Protein AF-A0A6I9N0G4-F1 (afdb_monomer_lite)

InterPro domains:
  IPR046805 Tra1, HEAT repeat ring region [PF20206] (11-156)

Radius of gyration: 20.01 Å; chains: 1; bounding box: 36×77×50 Å

pLDDT: mean 88.76, std 14.88, range [41.38, 98.31]

Organism: NCBI:txid8208

Foldseek 3Di:
DDDDPDDPPPPVVVVPDPDDLVVLLVLLQVLLVLLLPQDDLPPDPPDPSPVSNVVSLVVNLVCCDPVHPVPRDYDQLCLLVLLVCLVVVVRNSPSSNLSSLVSLLSCLVRDDPVVNCVRCVSNVNSLVSLCVGPDPSSVVSSVSNVVSVCVNVPDDD

Structure (mmCIF, N/CA/C/O backbone):
data_AF-A0A6I9N0G4-F1
#
_entry.id   AF-A0A6I9N0G4-F1
#
loop_
_atom_site.group_PDB
_atom_site.id
_atom_site.type_symbol
_atom_site.label_atom_id
_atom_site.label_alt_id
_atom_site.label_comp_id
_atom_site.label_asym_id
_atom_site.label_entity_id
_atom_site.label_seq_id
_atom_site.pdbx_PDB_ins_code
_atom_site.Cartn_x
_atom_site.Cartn_y
_atom_site.Cartn_z
_atom_site.occupancy
_atom_site.B_iso_or_equiv
_atom_site.auth_seq_id
_atom_site.auth_comp_id
_atom_site.auth_asym_id
_atom_site.auth_atom_id
_atom_site.pdbx_PDB_model_num
ATOM 1 N N . VAL A 1 1 ? -18.444 -51.083 33.383 1.00 41.38 1 VAL A N 1
ATOM 2 C CA . VAL A 1 1 ? -18.204 -50.774 31.955 1.00 41.38 1 VAL A CA 1
ATOM 3 C C . VAL A 1 1 ? -17.868 -49.294 31.835 1.00 41.38 1 VAL A C 1
ATOM 5 O O . VAL A 1 1 ? -18.696 -48.463 32.171 1.00 41.38 1 VAL A O 1
ATOM 8 N N . PHE A 1 2 ? -16.599 -49.031 31.518 1.00 42.03 2 PHE A N 1
ATOM 9 C CA . PHE A 1 2 ? -15.969 -47.833 30.946 1.00 42.03 2 PHE A CA 1
ATOM 10 C C . PHE A 1 2 ? -16.656 -46.451 31.051 1.00 42.03 2 PHE A C 1
ATOM 12 O O . PHE A 1 2 ? -17.584 -46.137 30.318 1.00 42.03 2 PHE A O 1
ATOM 19 N N . GLY A 1 3 ? -16.070 -45.605 31.910 1.00 41.59 3 GLY A N 1
ATOM 20 C CA . GLY A 1 3 ? -15.563 -44.267 31.566 1.00 41.59 3 GLY A CA 1
ATOM 21 C C . GLY A 1 3 ? -16.522 -43.247 30.951 1.00 41.59 3 GLY A C 1
ATOM 22 O O . GLY A 1 3 ? -16.535 -43.060 29.740 1.00 41.59 3 GLY A O 1
ATOM 23 N N . ARG A 1 4 ? -17.205 -42.463 31.796 1.00 48.03 4 ARG A N 1
ATOM 24 C CA . ARG A 1 4 ? -17.637 -41.109 31.418 1.00 48.03 4 ARG A CA 1
ATOM 25 C C . ARG A 1 4 ? -16.387 -40.251 31.207 1.00 48.03 4 ARG A C 1
ATOM 27 O O . ARG A 1 4 ? -15.709 -39.927 32.180 1.00 48.03 4 ARG A O 1
ATOM 34 N N . SER A 1 5 ? -16.096 -39.882 29.963 1.00 51.16 5 SER A N 1
ATOM 35 C CA . SER A 1 5 ? -15.134 -38.828 29.639 1.00 51.16 5 SER A CA 1
ATOM 36 C C . SER A 1 5 ? -15.570 -37.537 30.334 1.00 51.16 5 SER A C 1
ATOM 38 O O . SER A 1 5 ? -16.525 -36.891 29.910 1.00 51.16 5 SER A O 1
ATOM 40 N N . GLN A 1 6 ? -14.908 -37.181 31.436 1.00 47.47 6 GLN A N 1
ATOM 41 C CA . GLN A 1 6 ? -14.999 -35.837 31.991 1.00 47.47 6 GLN A CA 1
ATOM 42 C C . GLN A 1 6 ? -14.249 -34.910 31.032 1.00 47.47 6 GLN A C 1
ATOM 44 O O . GLN A 1 6 ? -13.020 -34.915 30.986 1.00 47.47 6 GLN A O 1
ATOM 49 N N . SER A 1 7 ? -14.979 -34.147 30.223 1.00 53.53 7 SER A N 1
ATOM 50 C CA . SER A 1 7 ? -14.412 -33.005 29.510 1.00 53.53 7 SER A CA 1
ATOM 51 C C . SER A 1 7 ? -13.923 -31.997 30.551 1.00 53.53 7 SER A C 1
ATOM 53 O O . SER A 1 7 ? -14.710 -31.511 31.363 1.00 53.53 7 SER A O 1
ATOM 55 N N . MET A 1 8 ? -12.616 -31.723 30.567 1.00 50.19 8 MET A N 1
ATOM 56 C CA . MET A 1 8 ? -12.024 -30.760 31.495 1.00 50.19 8 MET A CA 1
ATOM 57 C C . MET A 1 8 ? -12.661 -29.367 31.301 1.00 50.19 8 MET A C 1
ATOM 59 O O . MET A 1 8 ? -12.615 -28.858 30.180 1.00 50.19 8 MET A O 1
ATOM 63 N N . PRO A 1 9 ? -13.175 -28.693 32.352 1.00 47.34 9 PRO A N 1
ATOM 64 C CA . PRO A 1 9 ? -13.860 -27.392 32.242 1.00 47.34 9 PRO A CA 1
ATOM 65 C C . PRO A 1 9 ? -12.977 -26.187 31.847 1.00 47.34 9 PRO A C 1
ATOM 67 O O . PRO A 1 9 ? -13.382 -25.042 32.028 1.00 47.34 9 PRO A O 1
ATOM 70 N N . GLY A 1 10 ? -11.756 -26.413 31.355 1.00 51.94 10 GLY A N 1
ATOM 71 C CA . GLY A 1 10 ? -10.775 -25.361 31.058 1.00 51.94 10 GLY A CA 1
ATOM 72 C C . GLY A 1 10 ? -10.430 -25.189 29.578 1.00 51.94 10 GLY A C 1
ATOM 73 O O . GLY A 1 10 ? -9.797 -24.200 29.215 1.00 51.94 10 GLY A O 1
ATOM 74 N N . THR A 1 11 ? -10.811 -26.130 28.709 1.00 49.53 11 THR A N 1
ATOM 75 C CA . THR A 1 11 ? -10.404 -26.090 27.292 1.00 49.53 11 THR A CA 1
ATOM 76 C C . TH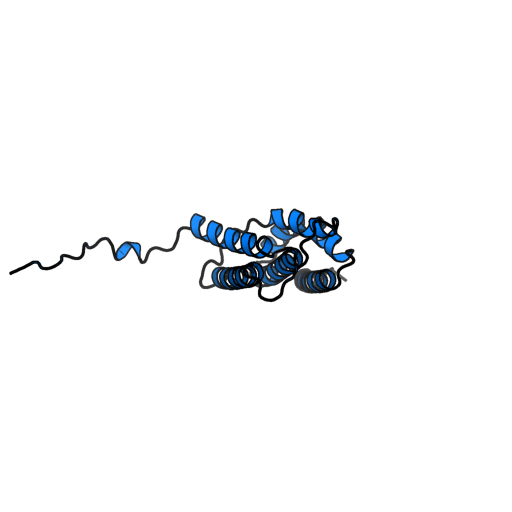R A 1 11 ? -11.346 -25.230 26.443 1.00 49.53 11 THR A C 1
ATOM 78 O O . THR A 1 11 ? -10.892 -24.557 25.522 1.00 49.53 11 THR A O 1
ATOM 81 N N . GLU A 1 12 ? -12.635 -25.159 26.790 1.00 46.94 12 GLU A N 1
ATOM 82 C CA . GLU A 1 12 ? -13.618 -24.330 26.071 1.00 46.94 12 GLU A CA 1
ATOM 83 C C . GLU A 1 12 ? -13.439 -22.824 26.332 1.00 46.94 12 GLU A C 1
ATOM 85 O O . GLU A 1 12 ? -13.665 -22.005 25.444 1.00 46.94 12 GLU A O 1
ATOM 90 N N . THR A 1 13 ? -12.944 -22.437 27.512 1.00 50.69 13 THR A N 1
ATOM 91 C CA . THR A 1 13 ? -12.696 -21.031 27.888 1.00 50.69 13 THR A CA 1
ATOM 92 C C . THR A 1 13 ? -11.481 -20.410 27.194 1.00 50.69 13 THR A C 1
ATOM 94 O O . THR A 1 13 ? -11.344 -19.188 27.177 1.00 50.69 13 THR A O 1
ATOM 97 N N . LEU A 1 14 ? -10.587 -21.222 26.619 1.00 52.91 14 LEU A N 1
ATOM 98 C CA . LEU A 1 14 ? -9.466 -20.739 25.803 1.00 52.91 14 LEU A CA 1
ATOM 99 C C . LEU A 1 14 ? -9.888 -20.434 24.359 1.00 52.91 14 LEU A C 1
ATOM 101 O O . LEU A 1 14 ? -9.293 -19.560 23.736 1.00 52.91 14 LEU A O 1
ATOM 105 N N . LEU A 1 15 ? -10.932 -21.096 23.848 1.00 55.69 15 LEU A N 1
ATOM 106 C CA . LEU A 1 15 ? -11.423 -20.923 22.474 1.00 55.69 15 LEU A CA 1
ATOM 107 C C . LEU A 1 15 ? -12.181 -19.603 22.260 1.00 55.69 15 LEU A C 1
ATOM 109 O O . LEU A 1 15 ? -12.377 -19.187 21.122 1.00 55.69 15 LEU A O 1
ATOM 113 N N . THR A 1 16 ? -12.595 -18.933 23.338 1.00 64.25 16 THR A N 1
ATOM 114 C CA . THR A 1 16 ? -13.367 -17.680 23.295 1.00 64.25 16 THR A CA 1
ATOM 115 C C . THR A 1 16 ? -12.533 -16.434 23.585 1.00 64.25 16 THR A C 1
ATOM 117 O O . THR A 1 16 ? -13.045 -15.317 23.481 1.00 64.25 16 THR A O 1
ATOM 120 N N . LYS A 1 17 ? -11.249 -16.585 23.939 1.00 72.75 17 LYS A N 1
ATOM 121 C CA . LYS A 1 17 ? -10.380 -15.435 24.203 1.00 72.75 17 LYS A CA 1
ATOM 122 C C . LYS A 1 17 ? -9.990 -14.747 22.890 1.00 72.75 17 LYS A C 1
ATOM 124 O O . LYS A 1 17 ? -9.540 -15.425 21.966 1.00 72.75 17 LYS A O 1
ATOM 129 N N . PRO A 1 18 ? -10.108 -13.408 22.803 1.00 80.38 18 PRO A N 1
ATOM 130 C CA . PRO A 1 18 ? -9.577 -12.661 21.674 1.00 80.38 18 PRO A CA 1
ATOM 131 C C . PRO A 1 18 ? -8.085 -12.947 21.495 1.00 80.38 18 PRO A C 1
ATOM 133 O O . PRO A 1 18 ? -7.341 -13.020 22.475 1.00 80.38 18 PRO A O 1
ATOM 136 N N . VAL A 1 19 ? -7.648 -13.081 20.243 1.00 88.50 19 VAL A N 1
ATOM 137 C CA . VAL A 1 19 ? -6.226 -13.208 19.909 1.00 88.50 19 VAL A CA 1
ATOM 138 C C . VAL A 1 19 ? -5.483 -11.974 20.422 1.00 88.50 19 VA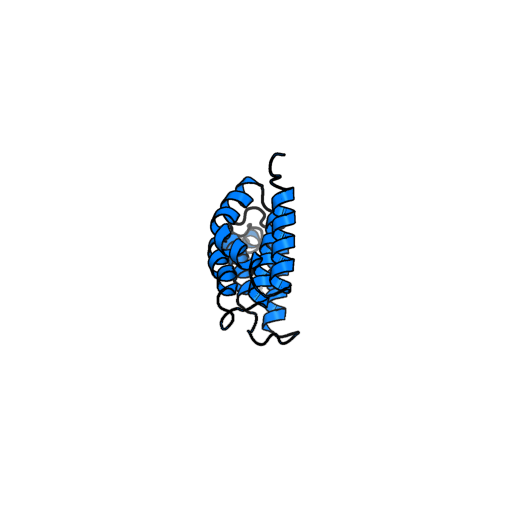L A C 1
ATOM 140 O O . VAL A 1 19 ? -5.924 -10.844 20.213 1.00 88.50 19 VAL A O 1
ATOM 143 N N . GLU A 1 20 ? -4.352 -12.184 21.096 1.00 91.88 20 GLU A N 1
ATOM 144 C CA . GLU A 1 20 ? -3.561 -11.080 21.639 1.00 91.88 20 GLU A CA 1
ATOM 145 C C . GLU A 1 20 ? -3.056 -10.151 20.529 1.00 91.88 20 GLU A C 1
ATOM 147 O O . GLU A 1 20 ? -2.633 -10.601 19.459 1.00 91.88 20 GLU A O 1
ATOM 152 N N . LYS A 1 21 ? -3.028 -8.845 20.818 1.00 91.75 21 LYS A N 1
ATOM 153 C CA . LYS A 1 21 ? -2.663 -7.804 19.848 1.00 91.75 21 LYS A CA 1
ATOM 154 C C . LYS A 1 21 ? -1.306 -8.053 19.175 1.00 91.75 21 LYS A C 1
ATOM 156 O O . LYS A 1 21 ? -1.178 -7.902 17.965 1.00 91.75 21 LYS A O 1
ATOM 161 N N . GLN A 1 22 ? -0.301 -8.492 19.931 1.00 94.94 22 GLN A N 1
ATOM 162 C CA . GLN A 1 22 ? 1.022 -8.783 19.373 1.00 94.94 22 GLN A CA 1
ATOM 163 C C . GLN A 1 22 ? 0.960 -9.844 18.262 1.00 94.94 22 GLN A C 1
ATOM 165 O O . GLN A 1 22 ? 1.662 -9.729 17.254 1.00 94.94 22 GLN A O 1
ATOM 170 N N . HIS A 1 23 ? 0.102 -10.855 18.406 1.00 95.00 23 HIS A N 1
ATOM 171 C CA . HIS A 1 23 ? -0.074 -11.890 17.392 1.00 95.00 23 HIS A CA 1
ATOM 172 C C . HIS A 1 23 ? -0.820 -11.344 16.174 1.00 95.00 23 HIS A C 1
ATOM 174 O O . HIS A 1 23 ? -0.396 -11.594 15.047 1.00 95.00 23 HIS A O 1
ATOM 180 N N . THR A 1 24 ? -1.873 -10.544 16.375 1.00 95.75 24 THR A N 1
ATOM 181 C CA . THR A 1 24 ? -2.615 -9.935 15.260 1.00 95.75 24 THR A CA 1
ATOM 182 C C . THR A 1 24 ? -1.730 -8.998 14.439 1.00 95.75 24 THR A C 1
ATOM 184 O O . THR A 1 24 ? -1.703 -9.095 13.212 1.00 95.75 24 THR A O 1
ATOM 187 N N . ASP A 1 25 ? -0.931 -8.158 15.104 1.00 96.44 25 ASP A N 1
ATOM 188 C CA . ASP A 1 25 ? 0.028 -7.255 14.460 1.00 96.44 25 ASP A CA 1
ATOM 189 C C . ASP A 1 25 ? 1.063 -8.051 13.659 1.00 96.44 25 ASP A C 1
ATOM 191 O O . ASP A 1 25 ? 1.365 -7.731 12.506 1.00 96.44 25 ASP A O 1
ATOM 195 N N . THR A 1 26 ? 1.582 -9.130 14.252 1.00 97.00 26 THR A N 1
ATOM 196 C CA . THR A 1 26 ? 2.547 -10.022 13.600 1.00 97.00 26 THR A CA 1
ATOM 197 C C . THR A 1 26 ? 1.966 -10.638 12.332 1.00 97.00 26 THR A C 1
ATOM 199 O O . THR A 1 26 ? 2.602 -10.572 11.279 1.00 97.00 26 THR A O 1
ATOM 202 N N . VAL A 1 27 ? 0.747 -11.179 12.397 1.00 97.50 27 VAL A N 1
ATOM 203 C CA . VAL A 1 27 ? 0.086 -11.818 11.251 1.00 97.50 27 VAL A CA 1
ATOM 204 C C . VAL A 1 27 ? -0.145 -10.817 10.123 1.00 97.50 27 VAL A C 1
ATOM 206 O O . VAL A 1 27 ? 0.214 -11.101 8.981 1.00 97.50 27 VAL A O 1
ATOM 209 N N . VAL A 1 28 ? -0.690 -9.632 10.417 1.00 97.38 28 VAL A N 1
ATOM 210 C CA . VAL A 1 28 ? -0.967 -8.616 9.388 1.00 97.38 28 VAL A CA 1
ATOM 211 C C . VAL A 1 28 ? 0.323 -8.165 8.702 1.00 97.38 28 VAL A C 1
ATOM 213 O O . VAL A 1 28 ? 0.397 -8.157 7.473 1.00 97.38 28 VAL A O 1
ATOM 216 N N . ASN A 1 29 ? 1.369 -7.855 9.472 1.00 97.88 29 ASN A N 1
ATOM 217 C CA . ASN A 1 29 ? 2.653 -7.440 8.903 1.00 97.88 29 ASN A CA 1
ATOM 218 C C . ASN A 1 29 ? 3.333 -8.561 8.109 1.00 97.88 29 ASN A C 1
ATOM 220 O O . ASN A 1 29 ? 3.960 -8.292 7.083 1.00 97.88 29 ASN A O 1
ATOM 224 N N . PHE A 1 30 ? 3.194 -9.814 8.546 1.00 97.56 30 PHE A N 1
ATOM 225 C CA . PHE A 1 30 ? 3.718 -10.961 7.815 1.00 97.56 30 PHE A CA 1
ATOM 226 C C . PHE A 1 30 ? 2.996 -11.153 6.480 1.00 97.56 30 PHE A C 1
ATOM 228 O O . PHE A 1 30 ? 3.654 -11.283 5.451 1.00 97.56 30 PHE A O 1
ATOM 235 N N . LEU A 1 31 ? 1.660 -11.079 6.464 1.00 98.25 31 LEU A N 1
ATOM 236 C CA . LEU A 1 31 ? 0.867 -11.159 5.234 1.00 98.25 31 LEU A CA 1
ATOM 237 C C . LEU A 1 31 ? 1.273 -10.075 4.230 1.00 98.25 31 LEU A C 1
ATOM 239 O O . LEU A 1 31 ? 1.497 -10.383 3.062 1.00 98.25 31 LEU A O 1
ATOM 243 N N . ILE A 1 32 ? 1.429 -8.830 4.689 1.00 97.75 32 ILE A N 1
ATOM 244 C CA . ILE A 1 32 ? 1.888 -7.710 3.855 1.00 97.75 32 ILE A CA 1
ATOM 245 C C . ILE A 1 32 ? 3.286 -7.991 3.286 1.00 97.75 32 ILE A C 1
ATOM 247 O O . ILE A 1 32 ? 3.525 -7.815 2.093 1.00 97.75 32 ILE A O 1
ATOM 251 N N . ARG A 1 33 ? 4.218 -8.452 4.124 1.00 96.56 33 ARG A N 1
ATOM 252 C CA . ARG A 1 33 ? 5.604 -8.686 3.710 1.00 96.56 33 ARG A CA 1
ATOM 253 C C . ARG A 1 33 ? 5.725 -9.819 2.697 1.00 96.56 33 ARG A C 1
ATOM 255 O O . ARG A 1 33 ? 6.398 -9.652 1.686 1.00 96.56 33 ARG A O 1
ATOM 262 N N . ILE A 1 34 ? 5.052 -10.939 2.950 1.00 96.75 34 ILE A N 1
ATOM 263 C CA . ILE A 1 34 ? 5.037 -12.093 2.048 1.00 96.75 34 ILE A CA 1
ATOM 264 C C . ILE A 1 34 ? 4.398 -11.708 0.717 1.00 96.75 34 ILE A C 1
ATOM 266 O O . ILE A 1 34 ? 4.995 -11.975 -0.323 1.00 96.75 34 ILE A O 1
ATOM 270 N N . ALA A 1 35 ? 3.269 -10.988 0.729 1.00 96.94 35 ALA A N 1
ATOM 271 C CA . ALA A 1 35 ? 2.604 -10.540 -0.495 1.00 96.94 35 ALA A CA 1
ATOM 272 C C . ALA A 1 35 ? 3.548 -9.811 -1.468 1.00 96.94 35 ALA A C 1
ATOM 274 O O . ALA A 1 35 ? 3.440 -9.995 -2.679 1.00 96.94 35 ALA A O 1
ATOM 275 N N . CYS A 1 36 ? 4.502 -9.040 -0.949 1.00 95.38 36 CYS A N 1
ATOM 276 C CA . CYS A 1 36 ? 5.436 -8.247 -1.747 1.00 95.38 36 CYS A CA 1
ATOM 277 C C . CYS A 1 36 ? 6.829 -8.874 -1.921 1.00 95.38 36 CYS A C 1
ATOM 279 O O . CYS A 1 36 ? 7.739 -8.177 -2.365 1.00 95.38 36 CYS A O 1
ATOM 281 N N . GLN A 1 37 ? 7.055 -10.123 -1.508 1.00 93.06 37 GLN A N 1
ATOM 282 C CA . GLN A 1 37 ? 8.387 -10.751 -1.579 1.00 93.06 37 GLN A CA 1
ATOM 283 C C . GLN A 1 37 ? 8.388 -12.105 -2.285 1.00 93.06 37 GLN A C 1
ATOM 285 O O . GLN A 1 37 ? 9.444 -12.538 -2.732 1.00 93.06 37 GLN A O 1
ATOM 290 N N . VAL A 1 38 ? 7.231 -12.757 -2.423 1.00 92.06 38 VAL A N 1
ATOM 291 C CA . VAL A 1 38 ? 7.151 -14.127 -2.956 1.00 92.06 38 VAL A CA 1
ATOM 292 C C . VAL A 1 38 ? 6.980 -14.232 -4.466 1.00 92.06 38 VAL A C 1
ATOM 294 O O . VAL A 1 38 ? 7.060 -15.341 -4.981 1.00 92.06 38 VAL A O 1
ATOM 297 N N . ASN A 1 39 ? 6.719 -13.138 -5.194 1.00 87.62 39 ASN A N 1
ATOM 298 C CA . ASN A 1 39 ? 6.656 -13.247 -6.652 1.00 87.62 39 ASN A CA 1
ATOM 299 C C . ASN A 1 39 ? 8.046 -13.540 -7.213 1.00 87.62 39 ASN A C 1
ATOM 301 O O . ASN A 1 39 ? 8.999 -12.818 -6.916 1.00 87.62 39 ASN A O 1
ATOM 305 N N . ASP A 1 40 ? 8.130 -14.529 -8.093 1.00 80.31 40 ASP A N 1
ATOM 306 C CA . ASP A 1 40 ? 9.337 -14.806 -8.861 1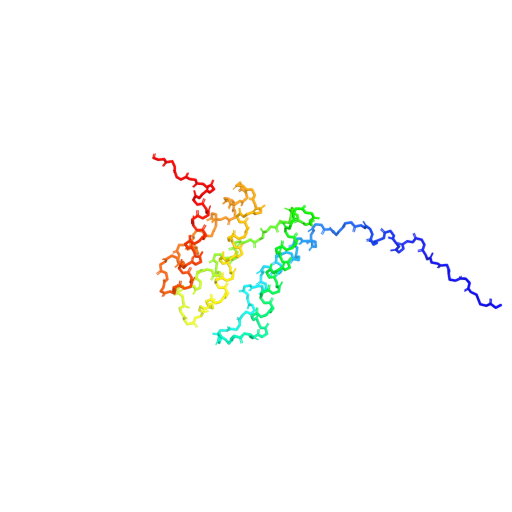.00 80.31 40 ASP A CA 1
ATOM 307 C C . ASP A 1 40 ? 9.589 -13.707 -9.905 1.00 80.31 40 ASP A C 1
ATOM 309 O O . ASP A 1 40 ? 8.660 -13.123 -10.470 1.00 80.31 40 ASP A O 1
ATOM 313 N N . SER A 1 41 ? 10.859 -13.437 -10.206 1.00 73.75 41 SER A N 1
ATOM 314 C CA . SER A 1 41 ? 11.266 -12.417 -11.189 1.00 73.75 41 SER A CA 1
ATOM 315 C C . SER A 1 41 ? 10.910 -12.784 -12.638 1.00 73.75 41 SER A C 1
ATOM 317 O O . SER A 1 41 ? 11.016 -11.952 -13.536 1.00 73.75 41 SER A O 1
ATOM 319 N N . THR A 1 42 ? 10.495 -14.028 -12.883 1.00 71.44 42 THR A N 1
ATOM 320 C CA . THR A 1 42 ? 10.260 -14.599 -14.217 1.00 71.44 42 THR A CA 1
ATOM 321 C C . THR A 1 42 ? 8.907 -14.215 -14.829 1.00 71.44 42 THR A C 1
ATOM 323 O O . THR A 1 42 ? 8.668 -14.538 -15.988 1.00 71.44 42 THR A O 1
ATOM 326 N N . ASN A 1 43 ? 8.037 -13.496 -14.098 1.00 68.31 43 ASN A N 1
ATOM 327 C CA . ASN A 1 43 ? 6.710 -13.039 -14.555 1.00 68.31 43 ASN A CA 1
ATOM 328 C C . ASN A 1 43 ? 5.849 -14.149 -15.202 1.00 68.31 43 ASN A C 1
ATOM 330 O O . ASN A 1 43 ? 5.070 -13.885 -16.121 1.00 68.31 43 ASN A O 1
ATOM 334 N N . VAL A 1 44 ? 5.983 -15.392 -14.730 1.00 78.44 44 VAL A N 1
ATOM 335 C CA . VAL A 1 44 ? 5.158 -16.515 -15.189 1.00 78.44 44 VAL A CA 1
ATOM 336 C C . VAL A 1 44 ? 3.767 -16.387 -14.576 1.00 78.44 44 VAL A C 1
ATOM 338 O O . VAL A 1 44 ? 3.620 -16.419 -13.355 1.00 78.44 44 VAL A O 1
ATOM 341 N N . ALA A 1 45 ? 2.754 -16.243 -15.429 1.00 81.06 45 ALA A N 1
ATOM 342 C CA . ALA A 1 45 ? 1.365 -16.173 -14.993 1.00 81.06 45 ALA A CA 1
ATOM 343 C C . ALA A 1 45 ? 0.952 -17.468 -14.280 1.00 81.06 45 ALA A C 1
ATOM 345 O O . ALA A 1 45 ? 1.203 -18.566 -14.780 1.00 81.06 45 ALA A O 1
ATOM 346 N N . GLY A 1 46 ? 0.302 -17.335 -13.124 1.00 84.19 46 GLY A N 1
ATOM 347 C CA . GLY A 1 46 ? -0.154 -18.480 -12.334 1.00 84.19 46 GLY A CA 1
ATOM 348 C C . GLY A 1 46 ? 0.966 -19.203 -11.587 1.00 84.19 46 GLY A C 1
ATOM 349 O O . GLY A 1 46 ? 0.770 -20.339 -11.154 1.00 84.19 46 GLY A O 1
ATOM 350 N N . SER A 1 47 ? 2.132 -18.569 -11.421 1.00 90.25 47 SER A N 1
ATOM 351 C CA . SER A 1 47 ? 3.196 -19.134 -10.595 1.00 90.25 47 SER A CA 1
ATOM 352 C C . SER A 1 47 ? 2.722 -19.334 -9.146 1.00 90.25 47 SER A C 1
ATOM 354 O O . SER A 1 47 ? 1.866 -18.586 -8.653 1.00 90.25 47 SER A O 1
ATOM 356 N N . PRO A 1 48 ? 3.292 -20.310 -8.415 1.00 91.44 48 PRO A N 1
ATOM 357 C CA . PRO A 1 48 ? 3.001 -20.485 -6.994 1.00 91.44 48 PRO A CA 1
ATOM 358 C C . PRO A 1 48 ? 3.220 -19.200 -6.182 1.00 91.44 48 PRO A C 1
ATOM 360 O O . PRO A 1 48 ? 2.422 -18.892 -5.295 1.00 91.44 48 PRO A O 1
ATOM 363 N N . GLY A 1 49 ? 4.251 -18.419 -6.528 1.00 92.44 49 GLY A N 1
ATOM 364 C CA . GLY A 1 49 ? 4.527 -17.113 -5.934 1.00 92.44 49 GLY A CA 1
ATOM 365 C C . GLY A 1 49 ? 3.405 -16.098 -6.170 1.00 92.44 49 GLY A C 1
ATOM 366 O O . GLY A 1 49 ? 2.944 -15.462 -5.223 1.00 92.44 49 GLY A O 1
ATOM 367 N N . GLU A 1 50 ? 2.891 -15.987 -7.399 1.00 92.00 50 GLU A N 1
ATOM 368 C CA . GLU A 1 50 ? 1.778 -15.080 -7.712 1.00 92.00 50 GLU A CA 1
ATOM 369 C C . GLU A 1 50 ? 0.502 -15.458 -6.947 1.00 92.00 50 GLU A C 1
ATOM 371 O O . GLU A 1 50 ? -0.155 -14.605 -6.341 1.00 92.00 50 GLU A O 1
ATOM 376 N N . LEU A 1 51 ? 0.155 -16.748 -6.932 1.00 94.25 51 LEU A N 1
ATOM 377 C CA . LEU A 1 51 ? -1.027 -17.249 -6.229 1.00 94.25 51 LEU A CA 1
ATOM 378 C C . LEU A 1 51 ? -0.930 -17.000 -4.719 1.00 94.25 51 LEU A C 1
ATOM 380 O O . LEU A 1 51 ? -1.899 -16.545 -4.101 1.00 94.25 51 LEU A O 1
ATOM 384 N N . LEU A 1 52 ? 0.246 -17.239 -4.130 1.00 95.94 52 LEU A N 1
ATOM 385 C CA . LEU A 1 52 ? 0.504 -16.961 -2.721 1.00 95.94 52 LEU A CA 1
ATOM 386 C C . LEU A 1 52 ? 0.427 -15.459 -2.423 1.00 95.94 52 LEU A C 1
ATOM 388 O O . LEU A 1 52 ? -0.236 -15.067 -1.463 1.00 95.94 52 LEU A O 1
ATOM 392 N N . SER A 1 53 ? 1.028 -14.618 -3.269 1.00 96.56 53 SER A N 1
ATOM 393 C CA . SER A 1 53 ? 0.967 -13.158 -3.150 1.00 96.56 53 SER A CA 1
ATOM 394 C C . SER A 1 53 ? -0.485 -12.667 -3.103 1.00 96.56 53 SER A C 1
ATOM 396 O O . SER A 1 53 ? -0.893 -12.010 -2.139 1.00 96.56 53 SER A O 1
ATOM 398 N N . ARG A 1 54 ? -1.314 -13.090 -4.069 1.00 96.19 54 ARG A N 1
ATOM 399 C CA . ARG A 1 54 ? -2.751 -12.763 -4.121 1.00 96.19 54 ARG A CA 1
ATOM 400 C C . ARG A 1 54 ? -3.502 -13.252 -2.884 1.00 96.19 54 ARG A C 1
ATOM 402 O O . ARG A 1 54 ? -4.341 -12.526 -2.341 1.00 96.19 54 ARG A O 1
ATOM 409 N N . ARG A 1 55 ? -3.201 -14.464 -2.407 1.00 97.94 55 ARG A N 1
ATOM 410 C CA . ARG A 1 55 ? -3.821 -15.014 -1.195 1.00 97.94 55 ARG A CA 1
ATOM 411 C C . ARG A 1 55 ? -3.463 -14.191 0.041 1.00 97.94 55 ARG A C 1
ATOM 413 O O . ARG A 1 55 ? -4.359 -13.881 0.825 1.00 97.94 55 ARG A O 1
ATOM 420 N N . CYS A 1 56 ? -2.202 -13.792 0.194 1.00 98.25 56 CYS A N 1
ATOM 421 C CA . CYS A 1 56 ? -1.754 -12.937 1.292 1.00 98.25 56 CYS A CA 1
ATOM 422 C C . CYS A 1 56 ? -2.453 -11.572 1.278 1.00 98.25 56 CYS A C 1
ATOM 424 O O . CYS A 1 56 ? -2.922 -11.130 2.326 1.00 98.25 56 CYS A O 1
ATOM 426 N N . VAL A 1 57 ? -2.619 -10.951 0.104 1.00 98.06 57 VAL A N 1
ATOM 427 C CA . VAL A 1 57 ? -3.389 -9.702 -0.037 1.00 98.06 57 VAL A CA 1
ATOM 428 C C . VAL A 1 57 ? -4.842 -9.898 0.401 1.00 98.06 57 VAL A C 1
ATOM 430 O O . VAL A 1 57 ? -5.360 -9.102 1.181 1.00 98.06 57 VAL A O 1
ATOM 433 N N . SER A 1 58 ? -5.507 -10.967 -0.048 1.00 98.19 58 SER A N 1
ATOM 434 C CA . SER A 1 58 ? -6.900 -11.254 0.330 1.00 98.19 58 SER A CA 1
ATOM 435 C C . SER A 1 58 ? -7.070 -11.455 1.839 1.00 98.19 58 SER A C 1
ATOM 437 O O . SER A 1 58 ? -8.036 -10.961 2.427 1.00 98.19 58 SER A O 1
ATOM 439 N N . LEU A 1 59 ? -6.142 -12.176 2.472 1.00 98.25 59 LEU A N 1
ATOM 440 C CA . LEU A 1 59 ? -6.160 -12.413 3.914 1.00 98.25 59 LEU A CA 1
ATOM 441 C C . LEU A 1 59 ? -5.875 -11.126 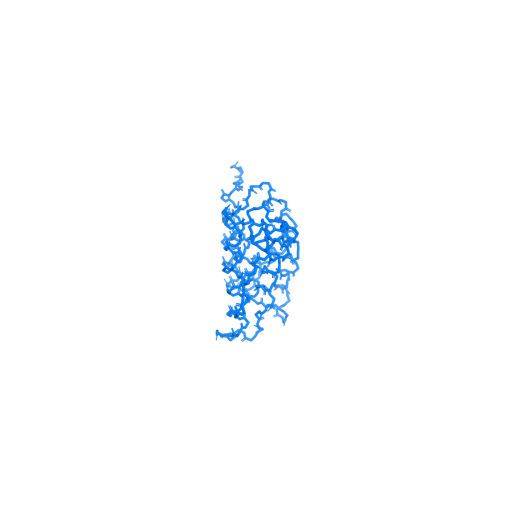4.691 1.00 98.25 59 LEU A C 1
ATOM 443 O O . LEU A 1 59 ? -6.581 -10.840 5.650 1.00 98.25 59 LEU A O 1
ATOM 447 N N . MET A 1 60 ? -4.915 -10.312 4.243 1.00 97.81 60 MET A N 1
ATOM 448 C CA . MET A 1 60 ? -4.627 -9.011 4.849 1.00 97.81 60 MET A CA 1
ATOM 449 C C . MET A 1 60 ? -5.846 -8.081 4.772 1.00 97.81 60 MET A C 1
ATOM 451 O O . MET A 1 60 ? -6.222 -7.498 5.786 1.00 97.81 60 MET A O 1
ATOM 455 N N . LYS A 1 61 ? -6.507 -7.979 3.608 1.00 97.31 61 LYS A N 1
ATOM 456 C CA . LYS A 1 61 ? -7.735 -7.174 3.457 1.00 97.31 61 LYS A CA 1
ATOM 457 C C . LYS A 1 61 ? -8.829 -7.649 4.419 1.00 97.31 61 LYS A C 1
ATOM 459 O O . LYS A 1 61 ? -9.508 -6.826 5.019 1.00 97.31 61 LYS A O 1
ATOM 464 N N . SER A 1 62 ? -8.960 -8.966 4.602 1.00 97.25 62 SER A N 1
ATOM 465 C CA . SER A 1 62 ? -9.930 -9.567 5.530 1.00 97.25 62 SER A CA 1
ATOM 466 C C . SER A 1 62 ? -9.591 -9.285 6.995 1.00 97.25 62 SER A C 1
ATOM 468 O O . SER A 1 62 ? -10.486 -8.973 7.775 1.00 97.25 62 SER A O 1
ATOM 470 N N . ALA A 1 63 ? -8.308 -9.367 7.357 1.00 96.38 63 ALA A N 1
ATOM 471 C CA . ALA A 1 63 ? -7.807 -9.109 8.703 1.00 96.38 63 ALA A CA 1
ATOM 472 C C . ALA A 1 63 ? -7.983 -7.641 9.121 1.00 96.38 63 ALA A C 1
ATOM 474 O O . ALA A 1 63 ? -8.278 -7.365 10.278 1.00 96.38 63 ALA A O 1
ATOM 475 N N . LEU A 1 64 ? -7.858 -6.710 8.173 1.00 95.88 64 LEU A N 1
ATOM 476 C CA . LEU A 1 64 ? -8.010 -5.270 8.401 1.00 95.88 64 LEU A CA 1
ATOM 477 C C . LEU A 1 64 ? -9.457 -4.767 8.286 1.00 95.88 64 LEU A C 1
ATOM 479 O O . LEU A 1 64 ? -9.684 -3.557 8.306 1.00 95.88 64 LEU A O 1
ATOM 483 N N . ARG A 1 65 ? -10.449 -5.660 8.170 1.00 93.81 65 ARG A N 1
ATOM 484 C CA . ARG A 1 65 ? -11.856 -5.246 8.222 1.00 93.81 65 ARG A CA 1
ATOM 485 C C . ARG A 1 65 ? -12.225 -4.710 9.617 1.00 93.81 65 ARG A C 1
ATOM 487 O O . ARG A 1 65 ? -11.639 -5.153 10.609 1.00 93.81 65 ARG A O 1
ATOM 494 N N . PRO A 1 66 ? -13.227 -3.812 9.717 1.00 91.19 66 PRO A N 1
ATOM 495 C CA . PRO A 1 66 ? -13.668 -3.240 10.992 1.00 91.19 66 PRO A CA 1
ATOM 496 C C . PRO A 1 66 ? -14.085 -4.268 12.054 1.00 91.19 66 PRO A C 1
ATOM 498 O O . PRO A 1 66 ? -13.941 -4.002 13.242 1.00 91.19 66 PRO A O 1
ATOM 501 N N . ASP A 1 67 ? -14.581 -5.432 11.631 1.00 90.62 67 ASP A N 1
ATOM 502 C CA . ASP A 1 67 ? -15.049 -6.530 12.485 1.00 90.62 67 ASP A CA 1
ATOM 503 C C . ASP A 1 67 ? -13.942 -7.507 12.921 1.00 90.62 67 ASP A C 1
ATOM 505 O O . ASP A 1 67 ? -14.200 -8.386 13.737 1.00 90.62 67 ASP A O 1
ATOM 509 N N . MET A 1 68 ? -12.720 -7.368 12.392 1.00 92.25 68 MET A N 1
ATOM 510 C CA . MET A 1 68 ? -11.612 -8.301 12.629 1.00 92.25 68 MET A CA 1
ATOM 511 C C . MET A 1 68 ? -10.515 -7.670 13.498 1.00 92.25 68 MET A C 1
ATOM 513 O O . MET A 1 68 ? -10.621 -7.679 14.723 1.00 92.25 68 MET A O 1
ATOM 517 N N . TRP A 1 69 ? -9.457 -7.112 12.896 1.00 93.62 69 TRP A N 1
ATOM 518 C CA . TRP A 1 69 ? -8.328 -6.489 13.601 1.00 93.62 69 TRP A CA 1
ATOM 519 C C . TRP A 1 69 ? -8.076 -5.052 13.110 1.00 93.62 69 TRP A C 1
ATOM 521 O O . TRP A 1 69 ? -6.989 -4.740 12.618 1.00 93.62 69 TRP A O 1
ATOM 531 N N . PRO A 1 70 ? -9.041 -4.125 13.276 1.00 87.25 70 PRO A N 1
ATOM 532 C CA . PRO A 1 70 ? -8.931 -2.756 12.755 1.00 87.25 70 PRO A CA 1
ATOM 533 C C . PRO A 1 70 ? -7.841 -1.912 13.430 1.00 87.25 70 PRO A C 1
ATOM 535 O O . PRO A 1 70 ? -7.485 -0.847 12.937 1.00 87.25 70 PRO A O 1
ATOM 538 N N . ARG A 1 71 ? -7.324 -2.359 14.582 1.00 88.00 71 ARG A N 1
ATOM 539 C CA . ARG A 1 71 ? -6.292 -1.668 15.378 1.00 88.00 71 ARG A CA 1
ATOM 540 C C . ARG A 1 71 ? -4.913 -2.323 15.265 1.00 88.00 71 ARG A C 1
ATOM 542 O O . ARG A 1 71 ? -4.073 -2.108 16.150 1.00 88.00 71 ARG A O 1
ATOM 549 N N . ALA A 1 72 ? -4.719 -3.148 14.234 1.00 93.44 72 ALA A N 1
ATOM 550 C CA . ALA A 1 72 ? -3.436 -3.769 13.961 1.00 93.44 72 ALA A CA 1
ATOM 551 C C . ALA A 1 72 ? -2.380 -2.694 13.667 1.00 93.44 72 ALA A C 1
ATOM 553 O O . ALA A 1 72 ? -2.603 -1.793 12.856 1.00 93.44 72 ALA A O 1
ATOM 554 N N . GLU A 1 73 ? -1.234 -2.771 14.335 1.00 95.25 73 GLU A N 1
ATOM 555 C CA . GLU A 1 73 ? -0.145 -1.816 14.154 1.00 95.25 73 GLU A CA 1
ATOM 556 C C . GLU A 1 73 ? 0.689 -2.172 12.919 1.00 95.25 73 GLU A C 1
ATOM 558 O O . GLU A 1 73 ? 1.284 -3.249 12.830 1.00 95.25 73 GLU A O 1
ATOM 563 N N . LEU A 1 74 ? 0.741 -1.265 11.941 1.00 96.62 74 LEU A N 1
ATOM 564 C CA . LEU A 1 74 ? 1.398 -1.511 10.660 1.00 96.62 74 LEU A CA 1
ATOM 565 C C . LEU A 1 74 ? 2.845 -1.006 10.656 1.00 96.62 74 LEU A C 1
ATOM 567 O O . LEU A 1 74 ? 3.131 0.148 10.963 1.00 96.62 74 LEU A O 1
ATOM 571 N N . LYS A 1 75 ? 3.773 -1.853 10.211 1.00 95.81 75 LYS A N 1
ATOM 572 C CA . LYS A 1 75 ? 5.197 -1.532 10.052 1.00 95.81 75 LYS A CA 1
ATOM 573 C C . LYS A 1 75 ? 5.520 -1.390 8.572 1.00 95.81 75 LYS A C 1
ATOM 575 O O . LYS A 1 75 ? 6.013 -2.319 7.937 1.00 95.81 75 LYS A O 1
ATOM 580 N N . LE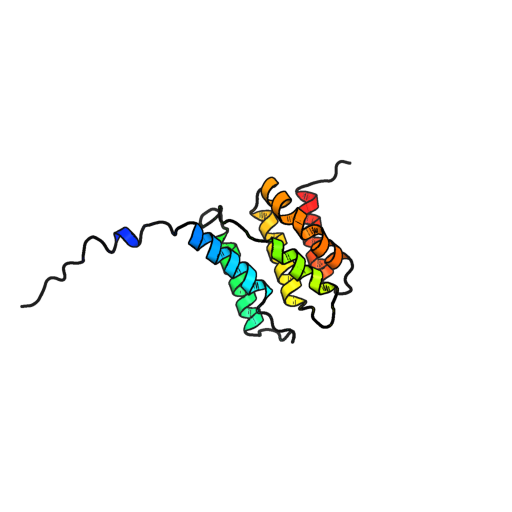U A 1 76 ? 5.222 -0.218 8.015 1.00 96.00 76 LEU A N 1
ATOM 581 C CA . LEU A 1 76 ? 5.261 0.014 6.565 1.00 96.00 76 LEU A CA 1
ATOM 582 C C . LEU A 1 76 ? 6.556 0.646 6.057 1.00 96.00 76 LEU A C 1
ATOM 584 O O . LEU A 1 76 ? 6.762 0.675 4.854 1.00 96.00 76 LEU A O 1
ATOM 588 N N . GLN A 1 77 ? 7.459 1.107 6.925 1.00 95.75 77 GLN A N 1
ATOM 589 C CA . GLN A 1 77 ? 8.666 1.840 6.509 1.00 95.75 77 GLN A CA 1
ATOM 590 C C . GLN A 1 77 ? 9.524 1.087 5.474 1.00 95.75 77 GLN A C 1
ATOM 592 O O . GLN A 1 77 ? 10.140 1.700 4.609 1.00 95.75 77 GLN A O 1
ATOM 597 N N . TRP A 1 78 ? 9.538 -0.249 5.515 1.00 95.69 78 TRP A N 1
ATOM 598 C CA . TRP A 1 78 ? 10.283 -1.062 4.551 1.00 95.69 78 TRP A CA 1
ATOM 599 C C . TRP A 1 78 ? 9.742 -0.964 3.112 1.00 95.69 78 TRP A C 1
ATOM 601 O O . TRP A 1 78 ? 10.484 -1.286 2.182 1.00 95.69 78 TRP A O 1
ATOM 611 N N . PHE A 1 79 ? 8.496 -0.510 2.907 1.00 96.94 79 PHE A N 1
ATOM 612 C CA . PHE A 1 79 ? 7.946 -0.266 1.570 1.00 96.94 79 PHE A CA 1
ATOM 613 C C . PHE A 1 79 ? 8.786 0.738 0.796 1.00 96.94 79 PHE A C 1
ATOM 615 O O . PHE A 1 79 ? 8.945 0.560 -0.403 1.00 96.94 79 PHE A O 1
ATOM 622 N N . ASP A 1 80 ? 9.365 1.744 1.456 1.00 97.06 80 ASP A N 1
ATOM 623 C CA . ASP A 1 80 ? 10.214 2.726 0.779 1.00 97.06 80 ASP A CA 1
ATOM 624 C C . ASP A 1 80 ? 11.366 2.019 0.051 1.00 97.06 80 ASP A C 1
ATOM 626 O O . ASP A 1 80 ? 11.559 2.197 -1.149 1.00 97.06 80 ASP A O 1
ATOM 630 N N . LYS A 1 81 ? 12.024 1.077 0.740 1.00 95.88 81 LYS A N 1
ATOM 631 C CA . LYS A 1 81 ? 13.080 0.238 0.162 1.00 95.88 81 LYS A CA 1
ATOM 632 C C . LYS A 1 81 ? 12.571 -0.642 -0.981 1.00 95.88 81 LYS A C 1
ATOM 634 O O . LYS A 1 81 ? 13.284 -0.793 -1.966 1.00 95.88 81 LYS A O 1
ATOM 639 N N . LEU A 1 82 ? 11.375 -1.228 -0.860 1.00 96.19 82 LEU A N 1
ATOM 640 C CA . LEU A 1 82 ? 10.762 -2.009 -1.943 1.00 96.19 82 LEU A CA 1
ATOM 641 C C . LEU A 1 82 ? 10.539 -1.137 -3.184 1.00 96.19 82 LEU A C 1
ATOM 643 O O . LEU A 1 82 ? 10.947 -1.517 -4.277 1.00 96.19 82 LEU A O 1
ATOM 647 N N . LEU A 1 83 ? 9.906 0.022 -3.020 1.00 97.00 83 LEU A N 1
ATOM 648 C CA . LEU A 1 83 ? 9.568 0.921 -4.119 1.00 97.00 83 LEU A CA 1
ATOM 649 C C . LEU A 1 83 ? 10.828 1.489 -4.785 1.00 97.00 83 LEU A C 1
ATOM 651 O O . LEU A 1 83 ? 10.899 1.544 -6.008 1.00 97.00 83 LEU A O 1
ATOM 655 N N . MET A 1 84 ? 11.860 1.805 -3.999 1.00 96.62 84 MET A N 1
ATOM 656 C CA . MET A 1 84 ? 13.162 2.255 -4.505 1.00 96.62 84 MET A CA 1
ATOM 657 C C . MET A 1 84 ? 13.854 1.238 -5.422 1.00 96.62 84 MET A C 1
ATOM 659 O O . MET A 1 84 ? 14.666 1.632 -6.255 1.00 96.62 84 MET A O 1
ATOM 663 N N . THR A 1 85 ? 13.521 -0.058 -5.345 1.00 95.19 85 THR A N 1
ATOM 664 C CA . THR A 1 85 ? 14.094 -1.058 -6.270 1.00 95.19 85 THR A CA 1
ATOM 665 C C . THR A 1 85 ? 13.745 -0.791 -7.733 1.00 95.19 85 THR A C 1
ATOM 667 O O . THR A 1 85 ? 14.447 -1.279 -8.613 1.00 95.19 85 THR A O 1
ATOM 670 N N . VAL A 1 86 ? 12.717 0.022 -8.010 1.00 94.50 86 VAL A N 1
ATOM 671 C CA . VAL A 1 86 ? 12.348 0.429 -9.371 1.00 94.50 86 VAL A CA 1
ATOM 672 C C . VAL A 1 86 ? 13.481 1.160 -10.107 1.00 94.50 86 VAL A C 1
ATOM 674 O O . VAL A 1 86 ? 13.548 1.097 -11.332 1.00 94.50 86 VAL A O 1
ATOM 677 N N . GLU A 1 87 ? 14.401 1.801 -9.375 1.00 93.12 87 GLU A N 1
ATOM 678 C CA . GLU A 1 87 ? 15.584 2.473 -9.931 1.00 93.12 87 GLU A CA 1
ATOM 679 C C . GLU A 1 87 ? 16.692 1.492 -10.351 1.00 93.12 87 GLU A C 1
ATOM 681 O O . GLU A 1 87 ? 17.671 1.891 -10.977 1.00 93.12 87 GLU A O 1
ATOM 686 N N . GLN A 1 88 ? 16.551 0.200 -10.034 1.00 90.50 88 GLN A N 1
ATOM 687 C CA . GLN A 1 88 ? 17.506 -0.855 -10.378 1.00 90.50 88 GLN A CA 1
ATOM 688 C C . GLN A 1 88 ? 16.848 -1.908 -11.286 1.00 90.50 88 GLN A C 1
ATOM 690 O O . GLN A 1 88 ? 16.476 -2.981 -10.810 1.00 90.50 88 GLN A O 1
ATOM 695 N N . PRO A 1 89 ? 16.732 -1.665 -12.608 1.00 78.94 89 PRO A N 1
ATOM 696 C CA . PRO A 1 89 ? 15.965 -2.522 -13.517 1.00 78.94 89 PRO A CA 1
ATOM 697 C C . PRO A 1 89 ? 16.353 -4.007 -13.499 1.00 78.94 89 PRO A C 1
ATOM 699 O O . PRO A 1 89 ? 15.491 -4.860 -13.669 1.00 78.94 89 PRO A O 1
ATOM 702 N N . ALA A 1 90 ? 17.629 -4.327 -13.260 1.00 82.19 90 ALA A N 1
ATOM 703 C CA . ALA A 1 90 ? 18.119 -5.706 -13.204 1.00 82.19 90 ALA A CA 1
ATOM 704 C C . ALA A 1 90 ? 17.678 -6.476 -11.941 1.00 82.19 90 ALA A C 1
ATOM 706 O O . ALA A 1 90 ? 17.634 -7.703 -11.958 1.00 82.19 90 ALA A O 1
ATOM 707 N N . ALA A 1 91 ? 17.355 -5.769 -10.854 1.00 79.12 91 ALA A N 1
ATOM 708 C CA . ALA A 1 91 ? 16.926 -6.344 -9.577 1.00 79.12 91 ALA A CA 1
ATOM 709 C C . ALA A 1 91 ? 15.440 -6.072 -9.266 1.00 79.12 91 ALA A C 1
ATOM 711 O O . ALA A 1 91 ? 14.889 -6.632 -8.316 1.00 79.12 91 ALA A O 1
ATOM 712 N N . ALA A 1 92 ? 14.787 -5.213 -10.052 1.00 88.56 92 ALA A N 1
ATOM 713 C CA . ALA A 1 92 ? 13.414 -4.787 -9.836 1.00 88.56 92 ALA A CA 1
ATOM 714 C C . ALA A 1 92 ? 12.424 -5.925 -10.110 1.00 88.56 92 ALA A C 1
ATOM 716 O O . ALA A 1 92 ? 12.214 -6.346 -11.249 1.00 88.56 92 ALA A O 1
ATOM 717 N N . ASN A 1 93 ? 11.722 -6.366 -9.068 1.00 92.88 93 ASN A N 1
ATOM 718 C CA . ASN A 1 93 ? 10.565 -7.233 -9.234 1.00 92.88 93 ASN A CA 1
ATOM 719 C C . ASN A 1 93 ? 9.302 -6.376 -9.384 1.00 92.88 93 ASN A C 1
ATOM 721 O O . ASN A 1 93 ? 8.695 -5.942 -8.403 1.00 92.88 93 ASN A O 1
ATOM 725 N N . ILE A 1 94 ? 8.909 -6.132 -10.635 1.00 93.56 94 ILE A N 1
ATOM 726 C CA . ILE A 1 94 ? 7.769 -5.268 -10.970 1.00 93.56 94 ILE A CA 1
ATOM 727 C C . ILE A 1 94 ? 6.463 -5.773 -10.344 1.00 93.56 94 ILE A C 1
ATOM 729 O O . ILE A 1 94 ? 5.653 -4.960 -9.904 1.00 93.56 94 ILE A O 1
ATOM 733 N N . SER A 1 95 ? 6.266 -7.095 -10.263 1.00 93.62 95 SER A N 1
ATOM 734 C CA . SER A 1 95 ? 5.072 -7.678 -9.639 1.00 93.62 95 SER A CA 1
ATOM 735 C C . SER A 1 95 ? 4.987 -7.290 -8.161 1.00 93.62 95 SER A C 1
ATOM 737 O O . SER A 1 95 ? 3.984 -6.735 -7.720 1.00 93.62 95 SER A O 1
ATOM 739 N N . ASN A 1 96 ? 6.086 -7.458 -7.420 1.00 95.56 96 ASN A N 1
ATOM 740 C CA . ASN A 1 96 ? 6.165 -7.082 -6.008 1.00 95.56 96 ASN A CA 1
ATOM 741 C C . ASN A 1 96 ? 5.945 -5.578 -5.779 1.00 95.56 96 ASN A C 1
ATOM 743 O O . ASN A 1 96 ? 5.236 -5.204 -4.845 1.00 95.56 96 ASN A O 1
ATOM 747 N N . ILE A 1 97 ? 6.503 -4.715 -6.637 1.00 96.25 97 ILE A N 1
ATOM 748 C CA . ILE A 1 97 ? 6.294 -3.258 -6.564 1.00 96.25 97 ILE A CA 1
ATOM 749 C C . ILE A 1 97 ? 4.813 -2.918 -6.782 1.00 96.25 97 ILE A C 1
ATOM 751 O O . ILE A 1 97 ? 4.228 -2.174 -5.994 1.00 96.25 97 ILE A O 1
ATOM 755 N N . CYS A 1 98 ? 4.183 -3.485 -7.817 1.00 96.00 98 CYS A N 1
ATOM 756 C CA . CYS A 1 98 ? 2.763 -3.270 -8.097 1.00 96.00 98 CYS A CA 1
ATOM 757 C C . CYS A 1 98 ? 1.868 -3.763 -6.951 1.00 96.00 98 CYS A C 1
ATOM 759 O O . CYS A 1 98 ? 0.968 -3.030 -6.544 1.00 96.00 98 CYS A O 1
ATOM 761 N N . THR A 1 99 ? 2.139 -4.946 -6.390 1.00 97.12 99 THR A N 1
ATOM 762 C CA . THR A 1 99 ? 1.427 -5.452 -5.206 1.00 97.12 99 THR A CA 1
ATOM 763 C C . THR A 1 99 ? 1.585 -4.502 -4.025 1.00 97.12 99 THR A C 1
ATOM 765 O O . THR A 1 99 ? 0.612 -4.201 -3.334 1.00 97.12 99 THR A O 1
ATOM 768 N N . GLY A 1 100 ? 2.791 -3.968 -3.815 1.00 97.75 100 GLY A N 1
ATOM 769 C CA . GLY A 1 100 ? 3.038 -2.990 -2.766 1.00 97.75 100 GLY A CA 1
ATOM 770 C C . GLY A 1 100 ? 2.188 -1.724 -2.934 1.00 97.75 100 GLY A C 1
ATOM 771 O O . GLY A 1 100 ? 1.509 -1.297 -2.000 1.00 97.75 100 GLY A O 1
ATOM 772 N N . LEU A 1 101 ? 2.154 -1.156 -4.139 1.00 98.19 101 LEU A N 1
ATOM 773 C CA . LEU A 1 101 ? 1.321 0.010 -4.445 1.00 98.19 101 LEU A CA 1
ATOM 774 C C . LEU A 1 101 ? -0.183 -0.285 -4.291 1.00 98.19 101 LEU A C 1
ATOM 776 O O . LEU A 1 101 ? -0.920 0.567 -3.797 1.00 98.19 101 LEU A O 1
ATOM 780 N N . GLU A 1 102 ? -0.647 -1.488 -4.647 1.00 97.62 102 GLU A N 1
ATOM 781 C CA . GLU A 1 102 ? -2.040 -1.903 -4.426 1.00 97.62 102 GLU A CA 1
ATOM 782 C C . GLU A 1 102 ? -2.384 -1.975 -2.930 1.00 97.62 102 GLU A C 1
ATOM 784 O O . GLU A 1 102 ? -3.437 -1.486 -2.511 1.00 97.62 102 GLU A O 1
ATOM 789 N N . ILE A 1 103 ? -1.492 -2.543 -2.111 1.00 98.19 103 ILE A N 1
ATOM 790 C CA . ILE A 1 103 ? -1.667 -2.586 -0.656 1.00 98.19 103 ILE A CA 1
ATOM 791 C C . ILE A 1 103 ? -1.740 -1.165 -0.099 1.00 98.19 103 ILE A C 1
ATOM 793 O O . ILE A 1 103 ? -2.663 -0.869 0.655 1.00 98.19 103 ILE A O 1
ATOM 797 N N . LEU A 1 104 ? -0.840 -0.266 -0.505 1.00 98.31 104 LEU A N 1
ATOM 798 C CA . LEU A 1 104 ? -0.885 1.137 -0.082 1.00 98.31 104 LEU A CA 1
ATOM 799 C C . LEU A 1 104 ? -2.214 1.802 -0.475 1.00 98.31 104 LEU A C 1
ATOM 801 O O . LEU A 1 104 ? -2.831 2.448 0.367 1.00 98.31 104 LEU A O 1
ATOM 805 N N . CYS A 1 105 ? -2.713 1.577 -1.696 1.00 98.12 105 CYS A N 1
ATOM 806 C CA . CYS A 1 105 ? -4.029 2.058 -2.135 1.00 98.12 105 CYS A CA 1
ATOM 807 C C . CYS A 1 105 ? -5.164 1.553 -1.239 1.00 98.12 105 CYS A C 1
ATOM 809 O O . CYS A 1 105 ? -6.066 2.316 -0.900 1.00 98.12 105 CYS A O 1
ATOM 811 N N . PHE A 1 106 ? -5.133 0.274 -0.859 1.00 97.69 106 PHE A N 1
ATOM 812 C CA . PHE A 1 106 ? -6.116 -0.294 0.060 1.00 97.69 106 PHE A CA 1
ATOM 813 C C . PHE A 1 106 ? -6.008 0.327 1.456 1.00 97.69 106 PHE A C 1
ATOM 815 O O . PHE A 1 106 ? -7.029 0.660 2.055 1.00 97.69 106 PHE A O 1
ATOM 822 N N . LEU A 1 107 ? -4.794 0.540 1.963 1.00 97.06 107 LEU A N 1
ATOM 823 C CA . LEU A 1 107 ? -4.574 1.127 3.284 1.00 97.06 107 LEU A CA 1
ATOM 824 C C . LEU A 1 107 ? -5.156 2.540 3.410 1.00 97.06 107 LEU A C 1
ATOM 826 O O . LEU A 1 107 ? -5.678 2.876 4.469 1.00 97.06 107 LEU A O 1
ATOM 830 N N . LEU A 1 108 ? -5.187 3.321 2.327 1.00 96.94 108 LEU A N 1
ATOM 831 C CA . LEU A 1 108 ? -5.887 4.614 2.294 1.00 96.94 108 LEU A CA 1
ATOM 832 C C . LEU A 1 108 ? -7.397 4.509 2.560 1.00 96.94 108 LEU A C 1
ATOM 834 O O . LEU A 1 108 ? -8.011 5.495 2.945 1.00 96.94 108 LEU A O 1
ATOM 838 N N . THR A 1 109 ? -8.003 3.339 2.338 1.00 95.56 109 THR A N 1
ATOM 839 C CA . THR A 1 109 ? -9.442 3.113 2.561 1.00 95.56 109 THR A CA 1
ATOM 840 C C . THR A 1 109 ? -9.774 2.643 3.976 1.00 95.56 109 THR A C 1
ATOM 842 O O . THR A 1 109 ? -10.932 2.718 4.376 1.00 95.56 109 THR A O 1
ATOM 845 N N . VAL A 1 110 ? -8.780 2.159 4.730 1.00 95.25 110 VAL A N 1
ATOM 846 C CA . VAL A 1 110 ? -8.979 1.614 6.085 1.00 95.25 110 VAL A CA 1
ATOM 847 C C . VAL A 1 110 ? -8.330 2.457 7.182 1.00 95.25 110 VAL A C 1
ATOM 849 O O . VAL A 1 110 ? -8.784 2.425 8.323 1.00 95.25 110 VAL A O 1
ATOM 852 N N . LEU A 1 111 ? -7.275 3.211 6.865 1.00 94.88 111 LEU A N 1
ATOM 853 C CA . LEU A 1 111 ? -6.573 4.055 7.826 1.00 94.88 111 LEU A CA 1
ATOM 854 C C . LEU A 1 111 ? -7.231 5.431 7.948 1.00 94.88 111 LEU A C 1
ATOM 856 O O . LEU A 1 111 ? -7.710 6.007 6.977 1.00 94.88 111 LEU A O 1
ATOM 860 N N . GLN A 1 112 ? -7.181 5.998 9.152 1.00 94.38 112 GLN A N 1
ATOM 861 C CA . GLN A 1 112 ? -7.560 7.391 9.378 1.00 94.38 112 GLN A CA 1
ATOM 862 C C . GLN A 1 112 ? -6.474 8.346 8.871 1.00 94.38 112 GLN A C 1
ATOM 864 O O . GLN A 1 112 ? -5.289 8.005 8.878 1.00 94.38 112 GLN A O 1
ATOM 869 N N . SER A 1 113 ? -6.855 9.575 8.516 1.00 95.56 113 SER A N 1
ATOM 870 C CA . SER A 1 113 ? -5.948 10.582 7.949 1.00 95.56 113 SER A CA 1
ATOM 871 C C . SER A 1 113 ? -4.633 10.780 8.731 1.00 95.56 113 SER A C 1
ATOM 873 O O . SER A 1 113 ? -3.577 10.770 8.097 1.00 95.56 113 SER A O 1
ATOM 875 N N . PRO A 1 114 ? -4.615 10.864 10.080 1.00 95.38 114 PRO A N 1
ATOM 876 C CA . PRO A 1 114 ? -3.356 10.991 10.823 1.00 95.38 114 PRO A CA 1
ATOM 877 C C . PRO A 1 114 ? -2.420 9.785 10.644 1.00 95.38 114 PRO A C 1
ATOM 879 O O . PRO A 1 114 ? -1.211 9.955 10.491 1.00 95.38 114 PRO A O 1
ATOM 882 N N . ALA A 1 115 ? -2.974 8.568 10.611 1.00 95.25 115 ALA A N 1
ATOM 883 C CA . ALA A 1 115 ? -2.207 7.343 10.397 1.00 95.25 115 ALA A CA 1
ATOM 884 C C . ALA A 1 115 ? -1.688 7.247 8.956 1.00 95.25 115 ALA A C 1
ATOM 886 O O . ALA A 1 115 ? -0.550 6.828 8.745 1.00 95.25 115 ALA A O 1
ATOM 887 N N . ILE A 1 116 ? -2.482 7.691 7.972 1.00 96.56 116 ILE A N 1
ATOM 888 C CA . ILE A 1 116 ? -2.030 7.798 6.579 1.00 96.56 116 ILE A CA 1
ATOM 889 C C . ILE A 1 116 ? -0.801 8.707 6.510 1.00 96.56 116 ILE A C 1
ATOM 891 O O . ILE A 1 116 ? 0.233 8.279 6.009 1.00 96.56 116 ILE A O 1
ATOM 895 N N . LEU A 1 117 ? -0.859 9.921 7.066 1.00 95.31 117 LEU A N 1
ATOM 896 C CA . LEU A 1 117 ? 0.279 10.848 7.037 1.00 95.31 117 LEU A CA 1
ATOM 897 C C . LEU A 1 117 ? 1.523 10.271 7.724 1.00 95.31 117 LEU A C 1
ATOM 899 O O . LEU A 1 117 ? 2.621 10.347 7.168 1.00 95.31 117 LEU A O 1
ATOM 903 N N . ALA A 1 118 ? 1.355 9.659 8.901 1.00 96.56 118 ALA A N 1
ATOM 904 C CA . ALA A 1 118 ? 2.453 9.053 9.650 1.0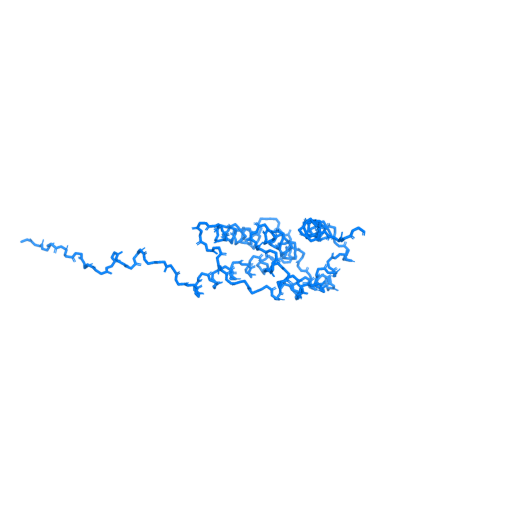0 96.56 118 ALA A CA 1
ATOM 905 C C . ALA A 1 118 ? 3.148 7.927 8.866 1.00 96.56 118 ALA A C 1
ATOM 907 O O . ALA A 1 118 ? 4.375 7.833 8.876 1.00 96.56 118 ALA A O 1
ATOM 908 N N . HIS A 1 119 ? 2.378 7.098 8.156 1.00 97.12 119 HIS A N 1
ATOM 909 C CA . HIS A 1 119 ? 2.922 5.988 7.381 1.00 97.12 119 HIS A CA 1
ATOM 910 C C . HIS A 1 119 ? 3.424 6.378 5.994 1.00 97.12 119 HIS A C 1
ATOM 912 O O . HIS A 1 119 ? 4.395 5.785 5.543 1.00 97.12 119 HIS A O 1
ATOM 918 N N . PHE A 1 120 ? 2.797 7.340 5.315 1.00 96.88 120 PHE A N 1
ATOM 919 C CA . PHE A 1 120 ? 3.134 7.698 3.934 1.00 96.88 120 PHE A CA 1
ATOM 920 C C . PHE A 1 120 ? 4.272 8.712 3.836 1.00 96.88 120 PHE A C 1
ATOM 922 O O . PHE A 1 120 ? 4.999 8.700 2.844 1.00 96.88 120 PHE A O 1
ATOM 929 N N . LYS A 1 121 ? 4.484 9.552 4.857 1.00 95.69 121 LYS A N 1
ATOM 930 C CA . LYS A 1 121 ? 5.601 10.509 4.868 1.00 95.69 121 LYS A CA 1
ATOM 931 C C . LYS A 1 121 ? 6.973 9.818 4.724 1.00 95.69 121 LYS A C 1
ATOM 933 O O . LYS A 1 121 ? 7.741 10.245 3.868 1.00 95.69 121 LYS A O 1
ATOM 938 N N . PRO A 1 122 ? 7.278 8.714 5.435 1.00 97.12 122 PRO A N 1
ATOM 939 C CA . PRO A 1 122 ? 8.510 7.951 5.211 1.00 97.12 122 PRO A CA 1
ATOM 940 C C . PRO A 1 122 ? 8.627 7.274 3.836 1.00 97.12 122 PRO A C 1
ATOM 942 O O . PRO A 1 122 ? 9.719 6.846 3.488 1.00 97.12 122 PRO A O 1
ATOM 945 N N . LEU A 1 123 ? 7.531 7.142 3.077 1.00 98.00 123 LEU A N 1
ATOM 946 C CA . LEU A 1 123 ? 7.494 6.446 1.780 1.00 98.00 123 LEU A CA 1
ATOM 947 C C . LEU A 1 123 ? 7.638 7.391 0.582 1.00 98.00 123 LEU A C 1
ATOM 949 O O . LEU A 1 123 ? 7.598 6.944 -0.564 1.00 98.00 123 LEU A O 1
ATOM 953 N N . GLN A 1 124 ? 7.748 8.700 0.828 1.00 96.25 124 GLN A N 1
ATOM 954 C CA . GLN A 1 124 ? 7.739 9.724 -0.219 1.00 96.25 124 GLN A CA 1
ATOM 955 C C . GLN A 1 124 ? 8.808 9.480 -1.284 1.00 96.25 124 GLN A C 1
ATOM 957 O O . GLN A 1 124 ? 8.532 9.647 -2.470 1.00 96.25 124 GLN A O 1
ATOM 962 N N . ARG A 1 125 ? 10.004 9.045 -0.875 1.00 97.19 125 ARG A N 1
ATOM 963 C CA . ARG A 1 125 ? 11.119 8.797 -1.792 1.00 97.19 125 ARG A CA 1
ATOM 964 C C . ARG A 1 125 ? 10.817 7.619 -2.725 1.00 97.19 125 ARG A C 1
ATOM 966 O O . ARG A 1 125 ? 10.926 7.759 -3.940 1.00 97.19 125 ARG A O 1
ATOM 973 N N . GLY A 1 126 ? 10.370 6.496 -2.170 1.00 97.12 126 GLY A N 1
ATOM 974 C CA . GLY A 1 126 ? 9.919 5.311 -2.896 1.00 97.12 126 GLY A CA 1
ATOM 975 C C . GLY A 1 126 ? 8.790 5.605 -3.881 1.00 97.12 126 GLY A C 1
ATOM 976 O O . GLY A 1 126 ? 8.857 5.217 -5.049 1.00 97.12 126 GLY A O 1
ATOM 977 N N . ILE A 1 127 ? 7.764 6.326 -3.422 1.00 97.69 127 ILE A N 1
ATOM 978 C CA . ILE A 1 127 ? 6.624 6.730 -4.255 1.00 97.69 127 ILE A CA 1
ATOM 979 C C . ILE A 1 127 ? 7.098 7.627 -5.406 1.00 97.69 127 ILE A C 1
ATOM 981 O O . ILE A 1 127 ? 6.711 7.387 -6.548 1.00 97.69 127 ILE A O 1
ATOM 985 N N . ALA A 1 128 ? 7.971 8.602 -5.135 1.00 97.06 128 ALA A N 1
ATOM 986 C CA . ALA A 1 128 ? 8.496 9.508 -6.153 1.00 97.06 128 ALA A CA 1
ATOM 987 C C . ALA A 1 128 ? 9.273 8.770 -7.255 1.00 97.06 128 ALA A C 1
ATOM 989 O O . ALA A 1 128 ? 9.026 9.015 -8.433 1.00 97.06 128 ALA A O 1
ATOM 990 N N . ALA A 1 129 ? 10.139 7.810 -6.912 1.00 96.75 129 ALA A N 1
ATOM 991 C CA . ALA A 1 129 ? 10.833 7.018 -7.934 1.00 96.75 129 ALA A CA 1
ATOM 992 C C . ALA A 1 129 ? 9.884 6.161 -8.783 1.00 96.75 129 ALA A C 1
ATOM 994 O O . ALA A 1 129 ? 10.109 5.968 -9.977 1.00 96.75 129 ALA A O 1
ATOM 995 N N . CYS A 1 130 ? 8.782 5.675 -8.204 1.00 97.00 130 CYS A N 1
ATOM 996 C CA . CYS A 1 130 ? 7.769 4.958 -8.977 1.00 97.00 130 CYS A CA 1
ATOM 997 C C . CYS A 1 130 ? 7.073 5.857 -10.014 1.00 97.00 130 CYS A C 1
ATOM 999 O O . CYS A 1 130 ? 6.618 5.339 -11.032 1.00 97.00 130 CYS A O 1
ATOM 1001 N N . MET A 1 131 ? 7.001 7.178 -9.797 1.00 95.75 131 MET A N 1
ATOM 1002 C CA . MET A 1 131 ? 6.398 8.134 -10.742 1.00 95.75 131 MET A CA 1
ATOM 1003 C C . MET A 1 131 ? 7.265 8.416 -11.968 1.00 95.75 131 MET A C 1
ATOM 1005 O O . MET A 1 131 ? 6.740 8.804 -13.007 1.00 95.75 131 MET A O 1
ATOM 1009 N N . THR A 1 132 ? 8.580 8.256 -11.848 1.00 92.62 132 THR A N 1
ATOM 1010 C CA . THR A 1 132 ? 9.541 8.562 -12.917 1.00 92.62 132 THR A CA 1
ATOM 1011 C C . THR A 1 132 ? 10.093 7.306 -13.589 1.00 92.62 132 THR A C 1
ATOM 1013 O O . THR A 1 132 ? 10.915 7.400 -14.499 1.00 92.62 132 THR A O 1
ATOM 1016 N N . CYS A 1 133 ? 9.645 6.119 -13.171 1.00 91.75 133 CYS A N 1
ATOM 1017 C CA . CYS A 1 133 ? 10.122 4.864 -13.736 1.00 91.75 133 CYS A CA 1
ATOM 1018 C C . CYS A 1 133 ? 9.584 4.601 -15.154 1.00 91.75 133 CYS A C 1
ATOM 1020 O O . CYS A 1 133 ? 8.493 5.027 -15.526 1.00 91.75 133 CYS A O 1
ATOM 1022 N N . GLY A 1 134 ? 10.318 3.809 -15.943 1.00 90.12 134 GLY A N 1
ATOM 1023 C CA . GLY A 1 134 ? 9.921 3.449 -17.312 1.00 90.12 134 GLY A CA 1
ATOM 1024 C C . GLY A 1 134 ? 8.821 2.380 -17.421 1.00 90.12 134 GLY A C 1
ATOM 1025 O O . GLY A 1 134 ? 8.451 1.996 -18.530 1.00 90.12 134 GLY A O 1
ATOM 1026 N N . ASN A 1 135 ? 8.302 1.847 -16.307 1.00 93.62 135 ASN A N 1
ATOM 1027 C CA . ASN A 1 135 ? 7.344 0.741 -16.334 1.00 93.62 135 ASN A CA 1
ATOM 1028 C C . ASN A 1 135 ? 5.888 1.225 -16.243 1.00 93.62 135 ASN A C 1
ATOM 1030 O O . ASN A 1 135 ? 5.421 1.672 -15.197 1.00 93.62 135 ASN A O 1
ATOM 1034 N N . THR A 1 136 ? 5.116 1.032 -17.314 1.00 94.62 136 THR A N 1
ATOM 1035 C CA . THR A 1 136 ? 3.725 1.517 -17.397 1.00 94.62 136 THR A CA 1
ATOM 1036 C C . THR A 1 136 ? 2.765 0.890 -16.382 1.00 94.62 136 THR A C 1
ATOM 1038 O O . THR A 1 136 ? 1.726 1.487 -16.090 1.00 94.62 136 THR A O 1
ATOM 1041 N N . LYS A 1 137 ? 3.053 -0.307 -15.849 1.00 94.62 137 LYS A N 1
ATOM 1042 C CA . LYS A 1 137 ? 2.229 -0.925 -14.794 1.00 94.62 137 LYS A CA 1
ATOM 1043 C C . LYS A 1 137 ? 2.442 -0.209 -13.463 1.00 94.62 137 LYS A C 1
ATOM 1045 O O . LYS A 1 137 ? 1.466 0.117 -12.791 1.00 94.62 137 LYS A O 1
ATOM 1050 N N . VAL A 1 138 ? 3.698 0.086 -13.128 1.00 96.75 138 VAL A N 1
ATOM 1051 C CA . VAL A 1 138 ? 4.063 0.840 -11.920 1.00 96.75 138 VAL A CA 1
ATOM 1052 C C . VAL A 1 138 ? 3.511 2.262 -11.999 1.00 96.75 138 VAL A C 1
ATOM 1054 O O . VAL A 1 138 ? 2.842 2.692 -11.063 1.00 96.75 138 VAL A O 1
ATOM 1057 N N . LEU A 1 139 ? 3.674 2.940 -13.142 1.00 97.06 139 LEU A N 1
ATOM 1058 C CA . LEU A 1 139 ? 3.136 4.289 -13.367 1.00 97.06 139 LEU A CA 1
ATOM 1059 C C . LEU A 1 139 ? 1.617 4.367 -13.144 1.00 97.06 139 LEU A C 1
ATOM 1061 O O . LEU A 1 139 ? 1.123 5.272 -12.474 1.00 97.06 139 LEU A O 1
ATOM 1065 N N . ARG A 1 140 ? 0.852 3.391 -13.649 1.00 96.94 140 ARG A N 1
ATOM 1066 C CA . ARG A 1 140 ? -0.602 3.334 -13.419 1.00 96.94 140 ARG A CA 1
ATOM 1067 C C . ARG A 1 140 ? -0.952 3.106 -11.950 1.00 96.94 140 ARG A C 1
ATOM 1069 O O . ARG A 1 140 ? -1.866 3.747 -11.433 1.00 96.94 140 ARG A O 1
ATOM 1076 N N . ALA A 1 141 ? -0.230 2.210 -11.279 1.00 97.50 141 ALA A N 1
ATOM 1077 C CA . ALA A 1 141 ? -0.460 1.912 -9.870 1.00 97.50 141 ALA A CA 1
ATOM 1078 C C . ALA A 1 141 ? -0.158 3.126 -8.973 1.00 97.50 141 ALA A C 1
ATOM 1080 O O . ALA A 1 141 ? -0.979 3.474 -8.124 1.00 97.50 141 ALA A O 1
ATOM 1081 N N . VAL A 1 142 ? 0.964 3.820 -9.201 1.00 97.75 142 VAL A N 1
ATOM 1082 C CA . VAL A 1 142 ? 1.319 5.018 -8.425 1.00 97.75 142 VAL A CA 1
ATOM 1083 C C . VAL A 1 142 ? 0.376 6.183 -8.723 1.00 97.75 142 VAL A C 1
ATOM 1085 O O . VAL A 1 142 ? -0.033 6.876 -7.798 1.00 97.75 142 VAL A O 1
ATOM 1088 N N . HIS A 1 143 ? -0.075 6.353 -9.970 1.00 96.88 143 HIS A N 1
ATOM 1089 C CA . HIS A 1 143 ? -1.081 7.366 -10.297 1.00 96.88 143 HIS A CA 1
ATOM 1090 C C . HIS A 1 143 ? -2.398 7.123 -9.542 1.00 96.88 143 HIS A C 1
ATOM 1092 O O . HIS A 1 143 ? -2.964 8.051 -8.964 1.00 96.88 143 HIS A O 1
ATOM 1098 N N . SER A 1 144 ? -2.868 5.870 -9.477 1.00 97.44 144 SER A N 1
ATOM 1099 C CA . SER A 1 144 ? -4.049 5.533 -8.672 1.00 97.44 144 SER A CA 1
ATOM 1100 C C . SER A 1 144 ? -3.845 5.835 -7.186 1.00 97.44 144 SER A C 1
ATOM 1102 O O . SER A 1 144 ? -4.807 6.222 -6.521 1.00 97.44 144 SER A O 1
ATOM 1104 N N . LEU A 1 145 ? -2.635 5.634 -6.658 1.00 97.88 145 LEU A N 1
ATOM 1105 C CA . LEU A 1 145 ? -2.316 5.922 -5.262 1.00 97.88 145 LEU A CA 1
ATOM 1106 C C . LEU A 1 145 ? -2.366 7.424 -4.982 1.00 97.88 145 LEU A C 1
ATOM 1108 O O . LEU A 1 145 ? -3.024 7.856 -4.038 1.00 97.88 145 LEU A O 1
ATOM 1112 N N . LEU A 1 146 ? -1.715 8.216 -5.832 1.00 96.69 146 LEU A N 1
ATOM 1113 C CA . LEU A 1 146 ? -1.650 9.669 -5.703 1.00 96.69 146 LEU A CA 1
ATOM 1114 C C . LEU A 1 146 ? -3.021 10.317 -5.866 1.00 96.69 146 LEU A C 1
ATOM 1116 O O . LEU A 1 146 ? -3.376 11.177 -5.072 1.00 96.69 146 LEU A O 1
ATOM 1120 N N . SER A 1 147 ? -3.821 9.869 -6.836 1.00 96.38 147 SER A N 1
ATOM 1121 C CA . SER A 1 147 ? -5.188 10.366 -7.021 1.00 96.38 147 SER A CA 1
ATOM 1122 C C . SER A 1 147 ? -6.038 10.174 -5.757 1.00 96.38 147 SER A C 1
ATOM 1124 O O . SER A 1 147 ? -6.740 11.093 -5.339 1.00 96.38 147 SER A O 1
ATOM 1126 N N . ARG A 1 148 ? -5.916 9.022 -5.084 1.00 96.69 148 ARG A N 1
ATOM 1127 C CA . ARG A 1 148 ? -6.598 8.766 -3.805 1.00 96.69 148 ARG A CA 1
ATOM 1128 C C . ARG A 1 148 ? -6.035 9.617 -2.670 1.00 96.69 148 ARG A C 1
ATOM 1130 O O . ARG A 1 148 ? -6.813 10.174 -1.908 1.00 96.69 148 ARG A O 1
ATOM 1137 N N . LEU A 1 149 ? -4.711 9.750 -2.570 1.00 95.31 149 LEU A N 1
ATOM 1138 C CA . LEU A 1 149 ? -4.073 10.613 -1.569 1.00 95.31 149 LEU A CA 1
ATOM 1139 C C . LEU A 1 149 ? -4.527 12.068 -1.701 1.00 95.31 149 LEU A C 1
ATOM 1141 O O . LEU A 1 149 ? -4.915 12.658 -0.701 1.00 95.31 149 LEU A O 1
ATOM 1145 N N . MET A 1 150 ? -4.539 12.616 -2.917 1.00 94.69 150 MET A N 1
ATOM 1146 C CA . MET A 1 150 ? -4.991 13.985 -3.189 1.00 94.69 150 MET A CA 1
ATOM 1147 C C . MET A 1 150 ? -6.492 14.168 -2.934 1.00 94.69 150 MET A C 1
ATOM 1149 O O . MET A 1 150 ? -6.919 15.252 -2.566 1.00 94.69 150 MET A O 1
ATOM 1153 N N . SER A 1 151 ? -7.302 13.113 -3.069 1.00 94.88 151 SER A N 1
ATOM 1154 C CA . SER A 1 151 ? -8.712 13.160 -2.664 1.00 94.88 151 SER A CA 1
ATOM 1155 C C . SER A 1 151 ? -8.898 13.215 -1.142 1.00 94.88 151 SER A C 1
ATOM 1157 O O . SER A 1 151 ? -9.916 13.730 -0.690 1.00 94.88 151 SER A O 1
ATOM 1159 N N . ILE A 1 152 ? -7.972 12.651 -0.358 1.00 94.75 152 ILE A N 1
ATOM 1160 C CA . ILE A 1 152 ? -8.019 12.663 1.116 1.00 94.75 152 ILE A CA 1
ATOM 1161 C C . ILE A 1 152 ? -7.391 13.950 1.665 1.00 94.75 152 ILE A C 1
ATOM 1163 O O . ILE A 1 152 ? -7.882 14.513 2.641 1.00 94.75 152 ILE A O 1
ATOM 1167 N N . PHE A 1 153 ? -6.314 14.410 1.029 1.00 93.12 153 PHE A N 1
ATOM 1168 C CA . PHE A 1 153 ? -5.567 15.618 1.365 1.00 93.12 153 PHE A CA 1
ATOM 1169 C C . PHE A 1 153 ? -5.531 16.539 0.142 1.00 93.12 153 PHE A C 1
ATOM 1171 O O . PHE A 1 153 ? -4.513 16.583 -0.557 1.00 93.12 153 PHE A O 1
ATOM 1178 N N . PRO A 1 154 ? -6.642 17.230 -0.164 1.00 86.06 154 PRO A N 1
ATOM 1179 C CA . PRO A 1 154 ? -6.658 18.191 -1.254 1.00 86.06 154 PRO A CA 1
ATOM 1180 C C . PRO A 1 154 ? -5.628 19.283 -0.971 1.00 86.06 154 PRO A C 1
ATOM 1182 O O . PRO A 1 154 ? -5.542 19.797 0.145 1.00 86.06 154 PRO A O 1
ATOM 1185 N N . THR A 1 155 ? -4.828 19.625 -1.978 1.00 76.94 155 THR A N 1
ATOM 1186 C CA . THR A 1 155 ? -4.032 20.850 -1.936 1.00 76.94 155 THR A CA 1
ATOM 1187 C C . THR A 1 155 ? -5.009 22.019 -1.932 1.00 76.94 155 THR A C 1
ATOM 1189 O O . THR A 1 155 ? -5.929 22.033 -2.753 1.00 76.94 155 THR A O 1
ATOM 1192 N N . GLU A 1 156 ? -4.855 22.954 -0.996 1.00 66.44 156 GLU A N 1
ATOM 1193 C CA . GLU A 1 156 ? -5.633 24.197 -1.010 1.00 66.44 156 GLU A CA 1
ATOM 1194 C C . GLU A 1 156 ? -5.504 24.877 -2.392 1.00 66.44 156 GLU A C 1
ATOM 1196 O O . GLU A 1 156 ? -4.447 24.747 -3.022 1.00 66.44 156 GLU A O 1
ATOM 1201 N N . PRO A 1 157 ? -6.580 25.505 -2.903 1.00 55.53 157 PRO A N 1
ATOM 1202 C CA . PRO A 1 157 ? -6.582 26.155 -4.213 1.00 55.53 157 PRO A CA 1
ATOM 1203 C C . PRO A 1 157 ? -5.646 27.366 -4.294 1.00 55.53 157 PRO A C 1
ATOM 1205 O O . PRO A 1 157 ? -5.452 28.049 -3.263 1.00 55.53 157 PRO A O 1
#

Secondary structure (DSSP, 8-state):
--------TTSTTTTTSPPPHHHHHHHHHHHHHHHTT-S-TT--TT-HHHHHHHHHHHHHHHHTSTTS-TTPPP--THHHHHHHGGG-TTT--HHHHHHHHHHHHHHHHHS-HHHHHHHHGGGHHHHHHHHHSS-HHHHHHHHHHHHHHHHHSPPP-

Sequence (157 aa):
VFGRSQSMPGTETLLTKPVEKQHTDTVVNFLIRIACQVNDSTNVAGSPGELLSRRCVSLMKSALRPDMWPRAELKLQWFDKLLMTVEQPAAANISNICTGLEILCFLLTVLQSPAILAHFKPLQRGIAACMTCGNTKVLRAVHSLLSRLMSIFPTEP